Protein AF-A0AAE1QXT9-F1 (afdb_monomer_lite)

Radius of gyration: 15.63 Å; chains: 1; bounding box: 38×41×30 Å

pLDDT: mean 78.34, std 23.01, range [36.03, 98.38]

Organism: NCBI:txid243964

InterPro domains:
  IPR029058 Alpha/Beta hydrolase fold [G3DSA:3.40.50.1820] (1-93)
  IPR029058 Alpha/Beta hydrolase fold [SSF53474] (3-72)

Foldseek 3Di:
DDPVVVPDDLLCCLQPVVLVVLVVVCVVPVAADEAEAAASRLVSPVSNVVDVVSLVSHQFYARQDYDDDDPDDDPPPVVVNVVCVPDRPGPRSDD

Secondary structure (DSSP, 8-state):
--HHHH---HHHIIIIIIHHHHHHHHHHH-SPEEEEEETHHHHHHHHHTTSHHHHHTEEEEEEE--------S--THHHHHHHHTT---------

Sequence (95 aa):
MSYDFWDWSWEELALYDLAEMIRYVNSITKAKKIVVGHSQGTIMSLAAFTKPDIVEMVKAAALLVLLHYTSSPSMHFLLVQYKFSFELLKLDVKD

Structure (mmCIF, N/CA/C/O backbone):
data_AF-A0AAE1QXT9-F1
#
_entry.id   AF-A0AAE1QXT9-F1
#
loop_
_atom_site.group_PDB
_atom_site.id
_atom_site.type_symbol
_atom_site.label_atom_id
_atom_site.label_alt_id
_atom_site.label_comp_id
_atom_site.label_asym_id
_atom_site.label_entity_id
_atom_site.label_seq_id
_atom_site.pdbx_PDB_ins_code
_atom_site.Cartn_x
_atom_site.Cartn_y
_atom_site.Cartn_z
_atom_site.occupancy
_atom_site.B_iso_or_equiv
_atom_site.auth_seq_id
_atom_site.auth_comp_id
_atom_site.auth_asym_id
_atom_site.auth_atom_id
_atom_site.pdbx_PDB_model_num
ATOM 1 N N . MET A 1 1 ? 22.431 -14.304 -7.211 1.00 69.12 1 MET A N 1
ATOM 2 C CA . MET A 1 1 ? 21.119 -13.770 -7.630 1.00 69.12 1 MET A CA 1
ATOM 3 C C . MET A 1 1 ? 21.158 -13.600 -9.133 1.00 69.12 1 MET A C 1
ATOM 5 O O . MET A 1 1 ? 22.174 -13.115 -9.619 1.00 69.12 1 MET A O 1
ATOM 9 N N . SER A 1 2 ? 20.143 -14.082 -9.850 1.00 89.38 2 SER A N 1
ATOM 10 C CA . SER A 1 2 ? 20.024 -13.869 -11.298 1.00 89.38 2 SER A CA 1
ATOM 11 C C . SER A 1 2 ? 19.652 -12.413 -11.591 1.00 89.38 2 SER A C 1
ATOM 13 O O . SER A 1 2 ? 19.189 -11.705 -10.694 1.00 89.38 2 SER A O 1
ATOM 15 N N . TYR A 1 3 ? 19.861 -11.971 -12.834 1.00 90.06 3 TYR A N 1
ATOM 16 C CA . TYR A 1 3 ? 19.365 -10.673 -13.306 1.00 90.06 3 TYR A CA 1
ATOM 17 C C . TYR A 1 3 ? 17.851 -10.547 -13.097 1.00 90.06 3 TYR A C 1
ATOM 19 O O . TYR A 1 3 ? 17.403 -9.520 -12.606 1.00 90.06 3 TYR A O 1
ATOM 27 N N . ASP A 1 4 ? 17.110 -11.632 -13.322 1.00 93.25 4 ASP A N 1
ATOM 28 C CA . ASP A 1 4 ? 15.652 -11.694 -13.159 1.00 93.25 4 ASP A CA 1
ATOM 29 C C . ASP A 1 4 ? 15.171 -11.353 -11.739 1.00 93.25 4 ASP A C 1
ATOM 31 O O . ASP A 1 4 ? 14.054 -10.889 -11.561 1.00 93.25 4 ASP A O 1
ATOM 35 N N . PHE A 1 5 ? 15.998 -11.559 -10.704 1.00 94.50 5 PHE A N 1
ATOM 36 C CA . PHE A 1 5 ? 15.629 -11.163 -9.338 1.00 94.50 5 PHE A CA 1
ATOM 37 C C . PHE A 1 5 ? 15.553 -9.633 -9.176 1.00 94.50 5 PHE A C 1
ATOM 39 O O . PHE A 1 5 ? 14.807 -9.140 -8.335 1.00 94.50 5 PHE A O 1
ATOM 46 N N . TRP A 1 6 ? 16.348 -8.888 -9.948 1.00 95.12 6 TRP A N 1
ATOM 47 C CA . TRP A 1 6 ? 16.435 -7.425 -9.895 1.00 95.12 6 TRP A CA 1
ATOM 48 C C . TRP A 1 6 ? 15.698 -6.737 -11.044 1.00 95.12 6 TRP A C 1
ATOM 50 O O . TRP A 1 6 ? 15.734 -5.511 -11.129 1.00 95.12 6 TRP A O 1
ATOM 60 N N . ASP A 1 7 ? 15.060 -7.506 -11.924 1.00 95.62 7 ASP A N 1
ATOM 61 C CA . ASP A 1 7 ? 14.268 -6.992 -13.038 1.00 95.62 7 ASP A CA 1
ATOM 62 C C . ASP A 1 7 ? 12.876 -6.587 -12.546 1.00 95.62 7 ASP A C 1
ATOM 64 O O . ASP A 1 7 ? 11.868 -7.178 -12.918 1.00 95.62 7 ASP A O 1
ATOM 68 N N . TRP A 1 8 ? 12.848 -5.618 -11.627 1.00 95.38 8 TRP A N 1
ATOM 69 C CA . TRP A 1 8 ? 11.622 -5.012 -11.136 1.00 95.38 8 TRP A CA 1
ATOM 70 C C . TRP A 1 8 ? 11.636 -3.495 -11.297 1.00 95.38 8 TRP A C 1
ATOM 72 O O . TRP A 1 8 ? 12.685 -2.845 -11.243 1.00 95.38 8 TRP A O 1
ATOM 82 N N . SER A 1 9 ? 10.450 -2.909 -11.453 1.00 94.31 9 SER A N 1
ATOM 83 C CA . SER A 1 9 ? 10.261 -1.457 -11.492 1.00 94.31 9 SER A CA 1
ATOM 84 C C . SER A 1 9 ? 9.562 -0.922 -10.237 1.00 94.31 9 SER A C 1
ATOM 86 O O . SER A 1 9 ? 8.981 -1.651 -9.432 1.00 94.31 9 SER A O 1
ATOM 88 N N . TRP A 1 10 ? 9.576 0.402 -10.068 1.00 93.06 10 TRP A N 1
ATOM 89 C CA . TRP A 1 10 ? 8.804 1.060 -9.012 1.00 93.06 10 TRP A CA 1
ATOM 90 C C . TRP A 1 10 ? 7.287 0.832 -9.161 1.00 93.06 10 TRP A C 1
ATOM 92 O O . TRP A 1 10 ? 6.576 0.889 -8.156 1.00 93.06 10 TRP A O 1
ATOM 102 N N . GLU A 1 11 ? 6.785 0.578 -10.380 1.00 93.81 11 GLU A N 1
ATOM 103 C CA . GLU A 1 11 ? 5.371 0.257 -10.607 1.00 93.81 11 GLU A CA 1
ATOM 104 C C . GLU A 1 11 ? 5.017 -1.084 -9.969 1.00 93.81 11 GLU A C 1
ATOM 106 O O . GLU A 1 11 ? 3.968 -1.211 -9.338 1.00 93.81 11 GLU A O 1
ATOM 111 N N . GLU A 1 12 ? 5.901 -2.073 -10.074 1.00 96.88 12 GLU A N 1
ATOM 112 C CA . GLU A 1 12 ? 5.696 -3.386 -9.466 1.00 96.88 12 GLU A CA 1
ATOM 113 C C . GLU A 1 12 ? 5.733 -3.302 -7.942 1.00 96.88 12 GLU A C 1
ATOM 115 O O . GLU A 1 12 ? 4.842 -3.837 -7.281 1.00 96.88 12 GLU A O 1
ATOM 120 N N . LEU A 1 13 ? 6.657 -2.515 -7.381 1.00 97.25 13 LEU A N 1
ATOM 121 C CA . LEU A 1 13 ? 6.662 -2.223 -5.944 1.00 97.25 13 LEU A CA 1
ATOM 122 C C . LEU A 1 13 ? 5.361 -1.535 -5.484 1.00 97.25 13 LEU A C 1
ATOM 124 O O . LEU A 1 13 ? 4.926 -1.701 -4.347 1.00 97.25 13 LEU A O 1
ATOM 128 N N . ALA A 1 14 ? 4.720 -0.732 -6.335 1.00 96.88 14 ALA A N 1
ATOM 129 C CA . ALA A 1 14 ? 3.459 -0.074 -6.000 1.00 96.88 14 ALA A CA 1
ATOM 130 C C . ALA A 1 14 ? 2.260 -1.031 -6.088 1.00 96.88 14 ALA A C 1
ATOM 132 O O . ALA A 1 14 ? 1.422 -1.089 -5.185 1.00 96.88 14 ALA A O 1
ATOM 133 N N . LEU A 1 15 ? 2.162 -1.767 -7.196 1.00 97.25 15 LEU A N 1
ATOM 134 C CA . LEU A 1 15 ? 1.005 -2.594 -7.520 1.00 97.25 15 LEU A CA 1
ATOM 135 C C . LEU A 1 15 ? 1.012 -3.919 -6.761 1.00 97.25 15 LEU A C 1
ATOM 137 O O . LEU A 1 15 ? -0.069 -4.427 -6.455 1.00 97.25 15 LEU A O 1
ATOM 141 N N . TYR A 1 16 ? 2.179 -4.473 -6.455 1.00 97.56 16 TYR A N 1
ATOM 142 C CA . TYR A 1 16 ? 2.297 -5.736 -5.738 1.00 97.56 16 TYR A CA 1
ATOM 143 C C . TYR A 1 16 ? 2.671 -5.480 -4.284 1.00 97.56 16 TYR A C 1
ATOM 145 O O . TYR A 1 16 ? 1.820 -5.666 -3.415 1.00 97.56 16 TYR A O 1
ATOM 153 N N . ASP A 1 17 ? 3.866 -4.957 -4.017 1.00 98.38 17 ASP A N 1
ATOM 154 C CA . ASP A 1 17 ? 4.386 -4.891 -2.648 1.00 98.38 17 ASP A CA 1
ATOM 155 C C . ASP A 1 17 ? 3.553 -3.966 -1.754 1.00 98.38 17 ASP A C 1
ATOM 157 O O . ASP A 1 17 ? 2.974 -4.410 -0.761 1.00 98.38 17 ASP A O 1
ATOM 161 N N . LEU A 1 18 ? 3.423 -2.685 -2.110 1.00 98.12 18 LEU A N 1
ATOM 162 C CA . LEU A 1 18 ? 2.700 -1.712 -1.287 1.00 98.12 18 LEU A CA 1
ATOM 163 C C . LEU A 1 18 ? 1.212 -2.071 -1.148 1.00 98.12 18 LEU A C 1
ATOM 165 O O . LEU A 1 18 ? 0.639 -1.939 -0.064 1.00 98.12 18 LEU A O 1
ATOM 169 N N . ALA A 1 19 ? 0.588 -2.554 -2.222 1.00 97.94 19 ALA A N 1
ATOM 170 C CA . ALA A 1 19 ? -0.804 -2.988 -2.196 1.00 97.94 19 ALA A CA 1
ATOM 171 C C . ALA A 1 19 ? -1.013 -4.182 -1.243 1.00 97.94 19 ALA A C 1
ATOM 173 O O . ALA A 1 19 ? -1.922 -4.150 -0.409 1.00 97.94 19 ALA A O 1
ATOM 174 N N . GLU A 1 20 ? -0.153 -5.205 -1.305 1.00 98.38 20 GLU A N 1
ATOM 175 C CA . GLU A 1 20 ? -0.219 -6.346 -0.385 1.00 98.38 20 GLU A CA 1
ATOM 176 C C . GLU A 1 20 ? 0.111 -5.952 1.054 1.00 98.38 20 GLU A C 1
ATOM 178 O O . GLU A 1 20 ? -0.550 -6.418 1.980 1.00 98.38 20 GLU A O 1
ATOM 183 N N . MET A 1 21 ? 1.052 -5.030 1.276 1.00 98.19 21 MET A N 1
ATOM 184 C CA . MET A 1 21 ? 1.321 -4.493 2.612 1.00 98.19 21 MET A CA 1
ATOM 185 C C . MET A 1 21 ? 0.077 -3.822 3.209 1.00 98.19 21 MET A C 1
ATOM 187 O O . MET A 1 21 ? -0.261 -4.063 4.370 1.00 98.19 21 MET A O 1
ATOM 191 N N . ILE A 1 22 ? -0.646 -3.015 2.424 1.00 97.94 22 ILE A N 1
ATOM 192 C CA . ILE A 1 22 ? -1.889 -2.371 2.870 1.00 97.94 22 ILE A CA 1
ATOM 193 C C . ILE A 1 22 ? -2.970 -3.419 3.167 1.00 97.94 22 ILE A C 1
ATOM 195 O O . ILE A 1 22 ? -3.622 -3.324 4.214 1.00 97.94 22 ILE A O 1
ATOM 199 N N . ARG A 1 23 ? -3.140 -4.430 2.300 1.00 97.81 23 ARG A N 1
ATOM 200 C CA . ARG A 1 23 ? -4.082 -5.542 2.520 1.00 97.81 23 ARG A CA 1
ATOM 201 C C . ARG A 1 23 ? -3.742 -6.327 3.778 1.00 97.81 23 ARG A C 1
ATOM 203 O O . ARG A 1 23 ? -4.621 -6.571 4.605 1.00 97.81 23 ARG A O 1
ATOM 210 N N . TYR A 1 24 ? -2.473 -6.661 3.969 1.00 98.06 24 TYR A N 1
ATOM 211 C CA . TYR A 1 24 ? -1.996 -7.405 5.125 1.00 98.06 24 TYR A CA 1
ATOM 212 C C . TYR A 1 24 ? -2.242 -6.638 6.426 1.00 98.06 24 TYR A C 1
ATOM 214 O O . TYR A 1 24 ? -2.891 -7.160 7.336 1.00 98.06 24 TYR A O 1
ATOM 222 N N . VAL A 1 25 ? -1.834 -5.367 6.496 1.00 97.62 25 VAL A N 1
ATOM 223 C CA . VAL A 1 25 ? -2.081 -4.522 7.675 1.00 97.62 25 VAL A CA 1
ATOM 224 C C . VAL A 1 25 ? -3.582 -4.365 7.926 1.00 97.62 25 VAL A C 1
ATOM 226 O O . VAL A 1 25 ? -4.022 -4.449 9.075 1.00 97.62 25 VAL A O 1
ATOM 229 N N . ASN A 1 26 ? -4.398 -4.203 6.877 1.00 97.06 26 ASN A N 1
ATOM 230 C CA . ASN A 1 26 ? -5.855 -4.183 7.013 1.00 97.06 26 ASN A CA 1
ATOM 231 C C . ASN A 1 26 ? -6.402 -5.499 7.578 1.00 97.06 26 ASN A C 1
ATOM 233 O O . ASN A 1 26 ? -7.297 -5.485 8.417 1.00 97.06 26 ASN A O 1
ATOM 237 N N . SER A 1 27 ? -5.868 -6.637 7.133 1.00 97.44 27 SER A N 1
ATOM 238 C CA . SER A 1 27 ? -6.325 -7.963 7.548 1.00 97.44 27 SER A CA 1
ATOM 239 C C . SER A 1 27 ? -6.135 -8.200 9.049 1.00 97.44 27 SER A C 1
ATOM 241 O O . SER A 1 27 ? -6.981 -8.858 9.654 1.00 97.44 27 SER A O 1
ATOM 243 N N . ILE A 1 28 ? -5.092 -7.610 9.639 1.00 98.19 28 ILE A N 1
ATOM 244 C CA . ILE A 1 28 ? -4.768 -7.703 11.066 1.00 98.19 28 ILE A CA 1
ATOM 245 C C . ILE A 1 28 ? -5.545 -6.661 11.868 1.00 98.19 28 ILE A C 1
ATOM 247 O O . ILE A 1 28 ? -6.195 -6.987 12.855 1.00 98.19 28 ILE A O 1
ATOM 251 N N . THR A 1 29 ? -5.468 -5.397 11.451 1.00 97.69 29 THR A N 1
ATOM 252 C CA . THR A 1 29 ? -5.988 -4.266 12.238 1.00 97.69 29 THR A CA 1
ATOM 253 C C . THR A 1 29 ? -7.486 -4.045 12.067 1.00 97.69 29 THR A C 1
ATOM 255 O O . THR A 1 29 ? -8.108 -3.423 12.923 1.00 97.69 29 THR A O 1
ATOM 258 N N . LYS A 1 30 ? -8.061 -4.517 10.951 1.00 96.62 30 LYS A N 1
ATOM 259 C CA . LYS A 1 30 ? -9.447 -4.265 10.522 1.00 96.62 30 LYS A CA 1
ATOM 260 C C . LYS A 1 30 ? -9.829 -2.775 10.509 1.00 96.62 30 LYS A C 1
ATOM 262 O O . LYS A 1 30 ? -11.001 -2.436 10.639 1.00 96.62 30 LYS A O 1
ATOM 267 N N . ALA A 1 31 ? -8.849 -1.885 10.344 1.00 95.38 31 ALA A N 1
ATOM 268 C CA . ALA A 1 31 ? -9.034 -0.438 10.355 1.00 95.38 31 ALA A CA 1
ATOM 269 C C . ALA A 1 31 ? -8.527 0.199 9.051 1.00 95.38 31 ALA A C 1
ATOM 271 O O . ALA A 1 31 ? -7.610 -0.318 8.408 1.00 95.38 31 ALA A O 1
ATOM 272 N N . LYS A 1 32 ? -9.101 1.347 8.658 1.00 93.81 32 LYS A N 1
ATOM 273 C CA . LYS A 1 32 ? -8.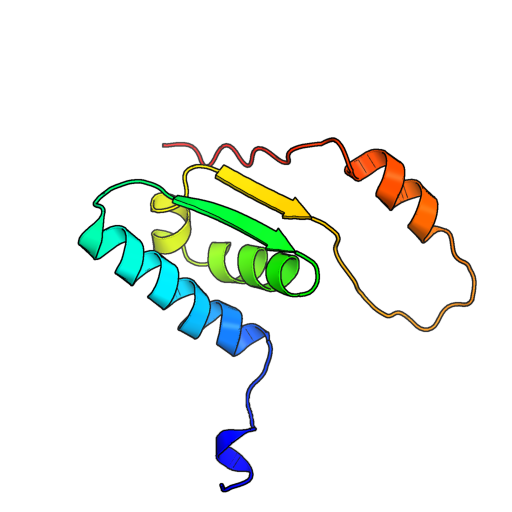594 2.148 7.528 1.00 93.81 32 LYS A CA 1
ATOM 274 C C . LYS A 1 32 ? -7.219 2.759 7.873 1.00 93.81 32 LYS A C 1
ATOM 276 O O . LYS A 1 32 ? -7.002 3.188 9.006 1.00 93.81 32 LYS A O 1
ATOM 281 N N . LYS A 1 33 ? -6.289 2.802 6.908 1.00 93.06 33 LYS A N 1
ATOM 282 C CA . LYS A 1 33 ? -4.878 3.204 7.116 1.00 93.06 33 LYS A CA 1
ATOM 283 C C . LYS A 1 33 ? -4.649 4.657 6.727 1.00 93.06 33 LYS A C 1
ATOM 285 O O . LYS A 1 33 ? -5.236 5.132 5.762 1.00 93.06 33 LYS A O 1
ATOM 290 N N . ILE A 1 34 ? -3.746 5.336 7.424 1.00 93.69 34 ILE A N 1
ATOM 291 C CA . ILE A 1 34 ? -3.157 6.578 6.918 1.00 93.69 34 ILE A CA 1
ATOM 292 C C . ILE A 1 34 ? -1.881 6.196 6.172 1.00 93.69 34 ILE A C 1
ATOM 294 O O . ILE A 1 34 ? -1.011 5.548 6.749 1.00 93.69 34 ILE A O 1
ATOM 298 N N . VAL A 1 35 ? -1.782 6.572 4.901 1.00 94.19 35 VAL A N 1
ATOM 299 C CA . VAL A 1 35 ? -0.602 6.300 4.071 1.00 94.19 35 VAL A CA 1
ATOM 300 C C . VAL A 1 35 ? 0.257 7.553 4.008 1.00 94.19 35 VAL A C 1
ATOM 302 O O . VAL A 1 35 ? -0.242 8.632 3.706 1.00 94.19 35 VAL A O 1
ATOM 305 N N . VAL A 1 36 ? 1.552 7.429 4.285 1.00 93.81 36 VAL A N 1
ATOM 306 C CA . VAL A 1 36 ? 2.504 8.537 4.143 1.00 93.81 36 VAL A CA 1
ATOM 307 C C . VAL A 1 36 ? 3.509 8.163 3.063 1.00 93.81 36 VAL A C 1
ATOM 309 O O . VAL A 1 36 ? 4.378 7.323 3.283 1.00 93.81 36 VAL A O 1
ATOM 312 N N . GLY A 1 37 ? 3.365 8.764 1.885 1.00 89.94 37 GLY A N 1
ATOM 313 C CA . GLY A 1 37 ? 4.312 8.628 0.786 1.00 89.94 37 GLY A CA 1
ATOM 314 C C . GLY A 1 37 ? 5.382 9.708 0.889 1.00 89.94 37 GLY A C 1
ATOM 315 O O . GLY A 1 37 ? 5.050 10.869 1.103 1.00 89.94 37 GLY A O 1
ATOM 316 N N . HIS A 1 38 ? 6.655 9.346 0.747 1.00 89.50 38 HIS A N 1
ATOM 317 C CA . HIS A 1 38 ? 7.761 10.302 0.682 1.00 89.50 38 HIS A CA 1
ATOM 318 C C . HIS A 1 38 ? 8.659 9.988 -0.513 1.00 89.50 38 HIS A C 1
ATOM 320 O O . HIS A 1 38 ? 9.029 8.826 -0.701 1.00 89.50 38 HIS A O 1
ATOM 326 N N . SER A 1 39 ? 9.053 11.002 -1.292 1.00 90.06 39 SER A N 1
ATOM 327 C CA . SER A 1 39 ? 9.901 10.814 -2.480 1.00 90.06 39 SER A CA 1
ATOM 328 C C . SER A 1 39 ? 9.274 9.785 -3.447 1.00 90.06 39 SER A C 1
ATOM 330 O O . SER A 1 39 ? 8.132 9.967 -3.869 1.00 90.06 39 SER A O 1
ATOM 332 N N . GLN A 1 40 ? 9.946 8.673 -3.764 1.00 90.62 40 GLN A N 1
ATOM 333 C CA . GLN A 1 40 ? 9.380 7.574 -4.563 1.00 90.62 40 GLN A CA 1
ATOM 334 C C . GLN A 1 40 ? 8.112 6.969 -3.933 1.00 90.62 40 GLN A C 1
ATOM 336 O O . GLN A 1 40 ? 7.186 6.578 -4.642 1.00 90.62 40 GLN A O 1
ATOM 341 N N . GLY A 1 41 ? 8.008 6.952 -2.602 1.00 91.44 41 GLY A N 1
ATOM 342 C CA . GLY A 1 41 ? 6.809 6.480 -1.910 1.00 91.44 41 GLY A CA 1
ATOM 343 C C . GLY A 1 41 ? 5.559 7.282 -2.281 1.00 91.44 41 GLY A C 1
ATOM 344 O O . GLY A 1 41 ? 4.451 6.756 -2.207 1.00 91.44 41 GLY A O 1
ATOM 345 N N . THR A 1 42 ? 5.723 8.530 -2.730 1.00 89.25 42 THR A N 1
ATOM 346 C CA . THR A 1 42 ? 4.622 9.357 -3.222 1.00 89.25 42 THR A CA 1
ATOM 347 C C . THR A 1 42 ? 4.023 8.783 -4.506 1.00 89.25 42 THR A C 1
ATOM 349 O O . THR A 1 42 ? 2.815 8.550 -4.560 1.00 89.25 42 THR A O 1
ATOM 352 N N . ILE A 1 43 ? 4.854 8.505 -5.519 1.00 89.25 43 ILE A N 1
ATOM 353 C CA . ILE A 1 43 ? 4.372 7.952 -6.793 1.00 89.25 43 ILE A CA 1
ATOM 354 C C . ILE A 1 43 ? 3.882 6.511 -6.624 1.00 89.25 43 ILE A C 1
ATOM 356 O O . ILE A 1 43 ? 2.857 6.143 -7.192 1.00 89.25 43 ILE A O 1
ATOM 360 N N . MET A 1 44 ? 4.531 5.730 -5.754 1.00 95.00 44 MET A N 1
ATOM 361 C CA . MET A 1 44 ? 4.068 4.384 -5.416 1.00 95.00 44 MET A CA 1
ATOM 362 C C . MET A 1 44 ? 2.694 4.406 -4.741 1.00 95.00 44 MET A C 1
ATOM 364 O O . MET A 1 44 ? 1.834 3.605 -5.090 1.00 95.00 44 MET A O 1
ATOM 368 N N . SER A 1 45 ? 2.453 5.341 -3.815 1.00 93.94 45 SER A N 1
ATOM 369 C CA . SER A 1 45 ? 1.141 5.484 -3.167 1.00 93.94 45 SER A CA 1
ATOM 370 C C . SER A 1 45 ? 0.059 5.842 -4.186 1.00 93.94 45 SER A C 1
ATOM 372 O O . SER A 1 45 ? -0.991 5.210 -4.206 1.00 93.94 45 SER A O 1
ATOM 374 N N . LEU A 1 46 ? 0.332 6.800 -5.082 1.00 92.19 46 LEU A N 1
ATOM 375 C CA . LEU A 1 46 ? -0.598 7.182 -6.151 1.00 92.19 46 LEU A CA 1
ATOM 376 C C . LEU A 1 46 ? -0.912 6.011 -7.094 1.00 92.19 46 LEU A C 1
ATOM 378 O O . LEU A 1 46 ? -2.077 5.780 -7.408 1.00 92.19 46 LEU A O 1
ATOM 382 N N . ALA A 1 47 ? 0.103 5.249 -7.508 1.00 94.38 47 ALA A N 1
ATOM 383 C CA . ALA A 1 47 ? -0.087 4.071 -8.348 1.00 94.38 47 ALA A CA 1
ATOM 384 C C . ALA A 1 47 ? -0.865 2.962 -7.620 1.00 94.38 47 ALA A C 1
ATOM 386 O O . ALA A 1 47 ? -1.780 2.381 -8.200 1.00 94.38 47 ALA A O 1
ATOM 387 N N . ALA A 1 48 ? -0.588 2.707 -6.339 1.00 96.38 48 ALA A N 1
ATOM 388 C CA . ALA A 1 48 ? -1.348 1.746 -5.539 1.00 96.38 48 ALA 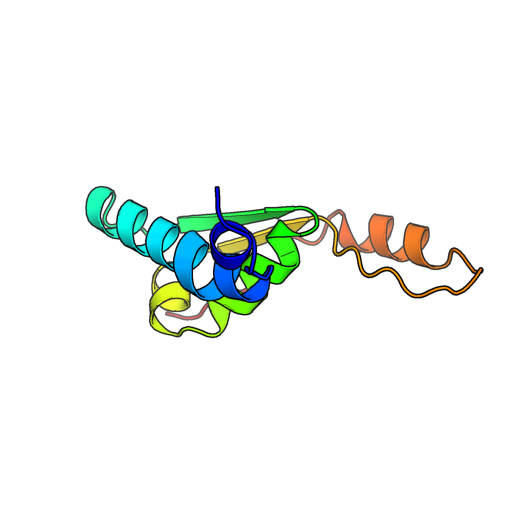A CA 1
ATOM 389 C C . ALA A 1 48 ? -2.831 2.144 -5.408 1.00 96.38 48 ALA A C 1
ATOM 391 O O . ALA A 1 48 ? -3.705 1.280 -5.452 1.00 96.38 48 ALA A O 1
ATOM 392 N N . PHE A 1 49 ? -3.131 3.445 -5.327 1.00 94.50 49 PHE A N 1
ATOM 393 C CA . PHE A 1 49 ? -4.502 3.969 -5.263 1.00 94.50 49 PHE A CA 1
ATOM 394 C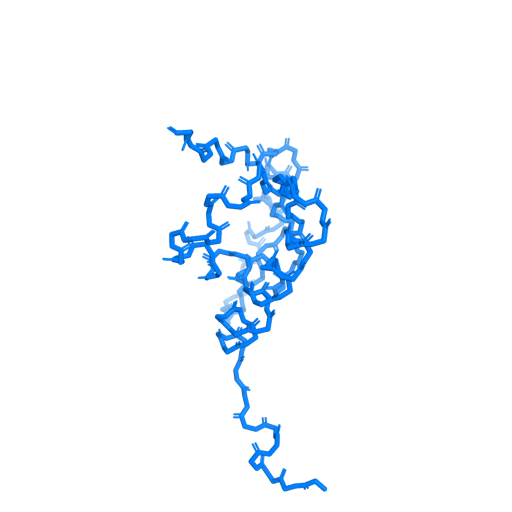 C . PHE A 1 49 ? -5.275 3.862 -6.585 1.00 94.50 49 PHE A C 1
ATOM 396 O O . PHE A 1 49 ? -6.463 4.160 -6.624 1.00 94.50 49 PHE A O 1
ATOM 403 N N . THR A 1 50 ? -4.658 3.392 -7.672 1.00 93.81 50 THR A N 1
ATOM 404 C CA . THR A 1 50 ? -5.417 3.014 -8.878 1.00 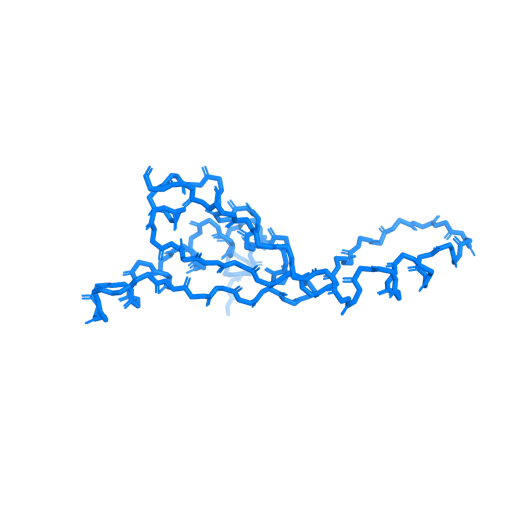93.81 50 THR A CA 1
ATOM 405 C C . THR A 1 50 ? -6.240 1.737 -8.674 1.00 93.81 50 THR A C 1
ATOM 407 O O . THR A 1 50 ? -7.165 1.476 -9.441 1.00 93.81 50 THR A O 1
ATOM 410 N N . LYS A 1 51 ? -5.938 0.951 -7.628 1.00 94.44 51 LYS A N 1
ATOM 411 C CA . LYS A 1 51 ? -6.699 -0.240 -7.239 1.00 94.44 51 LYS A CA 1
ATOM 412 C C . LYS A 1 51 ? -7.845 0.143 -6.286 1.00 94.44 51 LYS A C 1
ATOM 414 O O . LYS A 1 51 ? -7.561 0.624 -5.186 1.00 94.44 51 LYS A O 1
ATOM 419 N N . PRO A 1 52 ? -9.121 -0.088 -6.652 1.00 93.94 52 PRO A N 1
ATOM 420 C CA . PRO A 1 52 ? -10.265 0.330 -5.833 1.00 93.94 52 PRO A CA 1
ATOM 421 C C . PRO A 1 52 ? -10.269 -0.255 -4.415 1.00 93.94 52 PRO A C 1
ATOM 423 O O . PRO A 1 52 ? -10.553 0.455 -3.455 1.00 93.94 52 PRO A O 1
ATOM 426 N N . ASP A 1 53 ? -9.872 -1.519 -4.260 1.00 95.94 53 ASP A N 1
ATOM 427 C CA . ASP A 1 53 ? -9.845 -2.195 -2.960 1.00 95.94 53 ASP A CA 1
ATOM 428 C C . ASP A 1 53 ? -8.808 -1.586 -1.998 1.00 95.94 53 ASP A C 1
ATOM 430 O O . ASP A 1 53 ? -9.018 -1.545 -0.786 1.00 95.94 53 ASP A O 1
ATOM 434 N N . ILE A 1 54 ? -7.699 -1.057 -2.527 1.00 97.44 54 ILE A N 1
ATOM 435 C CA . ILE A 1 54 ? -6.699 -0.331 -1.735 1.00 97.44 54 ILE A CA 1
ATOM 436 C C . ILE A 1 54 ? -7.255 1.007 -1.263 1.00 97.44 54 ILE A C 1
ATOM 438 O O . ILE A 1 54 ? -7.055 1.387 -0.110 1.00 97.44 54 ILE A O 1
ATOM 442 N N . VAL A 1 55 ? -7.971 1.709 -2.136 1.00 94.75 55 VAL A N 1
ATOM 443 C CA . VAL A 1 55 ? -8.579 3.007 -1.836 1.00 94.75 55 VAL A CA 1
ATOM 444 C C . VAL A 1 55 ? -9.605 2.878 -0.706 1.00 94.75 55 VAL A C 1
ATOM 446 O O . VAL A 1 55 ? -9.512 3.612 0.274 1.00 94.75 55 VAL A O 1
ATOM 449 N N . GLU A 1 56 ? -10.477 1.867 -0.739 1.00 95.38 56 GLU A N 1
ATOM 450 C CA . GLU A 1 56 ? -11.436 1.573 0.346 1.00 95.38 56 GLU A CA 1
ATOM 451 C C . GLU A 1 56 ? -10.758 1.306 1.705 1.00 95.38 56 GLU A C 1
ATOM 453 O O . GLU A 1 56 ? -11.311 1.560 2.781 1.00 95.38 56 GLU A O 1
ATOM 458 N N . MET A 1 57 ? -9.521 0.810 1.667 1.00 96.75 57 MET A N 1
ATOM 459 C CA . MET A 1 57 ? -8.708 0.508 2.837 1.00 96.75 57 MET A CA 1
ATOM 460 C C . MET A 1 57 ? -7.951 1.729 3.388 1.00 96.75 57 MET A C 1
ATOM 462 O O . MET A 1 57 ? -7.409 1.650 4.498 1.00 96.75 57 MET A O 1
ATOM 466 N N . VAL A 1 58 ? -7.907 2.858 2.685 1.00 94.00 58 VAL A N 1
ATOM 467 C CA . VAL A 1 58 ? -7.147 4.052 3.080 1.00 94.00 58 VAL A CA 1
ATOM 468 C C . VAL A 1 58 ? -8.085 5.130 3.621 1.00 94.00 58 VAL A C 1
ATOM 470 O O . VAL A 1 58 ? -9.098 5.471 3.032 1.00 94.00 58 VAL A O 1
ATOM 473 N N . LYS A 1 59 ? -7.746 5.667 4.795 1.00 94.00 59 LYS A N 1
ATOM 474 C CA . LYS A 1 59 ? -8.475 6.754 5.460 1.00 94.00 59 LYS A CA 1
ATOM 475 C C . LYS A 1 59 ? -8.040 8.125 4.953 1.00 94.00 59 LYS A C 1
ATOM 477 O O . LYS A 1 59 ? -8.843 9.042 4.886 1.00 94.00 59 LYS A O 1
ATOM 482 N N . ALA A 1 60 ? -6.741 8.283 4.724 1.00 89.56 60 ALA A N 1
ATOM 483 C CA . ALA A 1 60 ? -6.119 9.519 4.272 1.00 89.56 60 ALA A CA 1
ATOM 484 C C . ALA A 1 60 ? -4.712 9.218 3.750 1.00 89.56 60 ALA A C 1
ATOM 486 O O . ALA A 1 60 ? -4.089 8.239 4.172 1.00 89.56 60 ALA A O 1
ATOM 487 N N . ALA A 1 61 ? -4.190 10.097 2.898 1.00 90.56 61 ALA A N 1
ATOM 488 C CA . ALA A 1 61 ? -2.809 10.044 2.445 1.00 90.56 61 ALA A CA 1
ATOM 489 C C . ALA A 1 61 ? -2.090 11.377 2.699 1.00 90.56 61 ALA A C 1
ATOM 491 O O . ALA A 1 61 ? -2.676 12.442 2.536 1.00 90.56 61 ALA A O 1
ATOM 492 N N . ALA A 1 62 ? -0.819 11.320 3.086 1.00 88.56 62 ALA A N 1
ATOM 493 C CA . ALA A 1 62 ? 0.089 12.461 3.099 1.00 88.56 62 ALA A CA 1
ATOM 494 C C . ALA A 1 62 ? 1.224 12.178 2.110 1.00 88.56 62 ALA A C 1
ATOM 496 O O . ALA A 1 62 ? 1.923 11.177 2.235 1.00 88.56 62 ALA A O 1
ATOM 497 N N . LEU A 1 63 ? 1.374 13.034 1.105 1.00 88.00 63 LEU A N 1
ATOM 498 C CA . LEU A 1 63 ? 2.237 12.819 -0.054 1.00 88.00 63 LEU A CA 1
ATOM 499 C C . LEU A 1 63 ? 3.352 13.868 -0.054 1.00 88.00 63 LEU A C 1
ATOM 501 O O . LEU A 1 63 ? 3.174 14.999 -0.499 1.00 88.00 63 LEU A O 1
ATOM 505 N N . LEU A 1 64 ? 4.488 13.503 0.531 1.00 79.44 64 LEU A N 1
ATOM 506 C CA . LEU A 1 64 ? 5.574 14.399 0.895 1.00 79.44 64 LEU A CA 1
ATOM 507 C C . LEU A 1 64 ? 6.671 14.353 -0.174 1.00 79.44 64 LEU A C 1
ATOM 509 O O . LEU A 1 64 ? 7.512 13.457 -0.189 1.00 79.44 64 LEU A O 1
ATOM 513 N N . VAL A 1 65 ? 6.677 15.375 -1.034 1.00 73.19 65 VAL A N 1
ATOM 514 C CA . VAL A 1 65 ? 7.652 15.596 -2.118 1.00 73.19 65 VAL A CA 1
ATOM 515 C C . VAL A 1 65 ? 7.545 14.563 -3.246 1.00 73.19 65 VAL A C 1
ATOM 517 O O . VAL A 1 65 ? 7.621 13.352 -3.043 1.00 73.19 65 VAL A O 1
ATOM 520 N N . LEU A 1 66 ? 7.392 15.069 -4.468 1.00 63.38 66 LEU A N 1
ATOM 521 C CA . LEU A 1 66 ? 7.329 14.288 -5.698 1.00 63.38 66 LEU A CA 1
ATOM 522 C C . LEU A 1 66 ? 8.591 14.615 -6.512 1.00 63.38 66 LEU A C 1
ATOM 524 O O . LEU A 1 66 ? 8.742 15.736 -6.999 1.00 63.38 66 LEU A O 1
ATOM 528 N N . LEU A 1 67 ? 9.536 13.677 -6.593 1.00 59.78 67 LEU A N 1
ATOM 529 C CA . LEU A 1 67 ? 10.751 13.846 -7.390 1.00 59.78 67 LEU A CA 1
ATOM 530 C C . LEU A 1 67 ? 10.513 13.273 -8.789 1.00 59.78 67 LEU A C 1
ATOM 532 O O . LEU A 1 67 ? 10.367 12.066 -8.945 1.00 59.78 67 LEU A O 1
ATOM 536 N N . HIS A 1 68 ? 10.534 14.132 -9.805 1.00 51.78 68 HIS A N 1
ATOM 537 C CA . HIS A 1 68 ? 10.731 13.721 -11.195 1.00 51.78 68 HIS A CA 1
ATOM 538 C C . HIS A 1 68 ? 11.975 14.443 -11.701 1.00 51.78 68 HIS A C 1
ATOM 540 O O . HIS A 1 68 ? 12.060 15.670 -11.619 1.00 51.78 68 HIS A O 1
ATOM 546 N N . TYR A 1 69 ? 12.948 13.688 -12.203 1.00 44.62 69 TYR A N 1
ATOM 547 C CA . TYR A 1 69 ? 14.141 14.248 -12.819 1.00 44.62 69 TYR A CA 1
ATOM 548 C C . TYR A 1 69 ? 13.856 14.500 -14.303 1.00 44.62 69 TYR A C 1
ATOM 550 O O . TYR A 1 69 ? 13.832 13.568 -15.101 1.00 44.62 69 TYR A O 1
ATOM 558 N N . THR A 1 70 ? 13.627 15.758 -14.679 1.00 41.91 70 THR A N 1
ATOM 559 C CA . THR A 1 70 ? 13.710 16.192 -16.080 1.00 41.91 70 THR A CA 1
ATOM 560 C C . THR A 1 70 ? 14.929 17.089 -16.222 1.00 41.91 70 THR A C 1
ATOM 562 O O . THR A 1 70 ? 15.056 18.069 -15.489 1.00 41.91 70 THR A O 1
ATOM 565 N N . SER A 1 71 ? 15.818 16.754 -17.151 1.00 43.34 71 SER A N 1
ATOM 566 C CA . SER A 1 71 ? 17.102 17.401 -17.433 1.00 43.34 71 SER A CA 1
ATOM 567 C C . SER A 1 71 ? 16.933 18.841 -17.952 1.00 43.34 71 SER A C 1
ATOM 569 O O . SER A 1 71 ? 17.162 19.116 -19.125 1.00 43.34 71 SER A O 1
ATOM 571 N N . SER A 1 72 ? 16.493 19.781 -17.112 1.00 50.56 72 SER A N 1
ATOM 572 C CA . SER A 1 72 ? 16.371 21.197 -17.477 1.00 50.56 72 SER A CA 1
ATOM 573 C C . SER A 1 72 ? 16.957 22.101 -16.383 1.00 50.56 72 SER A C 1
ATOM 575 O O . SER A 1 72 ? 16.699 21.857 -15.203 1.00 50.56 72 SER A O 1
ATOM 577 N N . PRO A 1 73 ? 17.751 23.140 -16.722 1.00 49.28 73 PRO A N 1
ATOM 578 C CA . PRO A 1 73 ? 18.667 23.809 -15.786 1.00 49.28 73 PRO A CA 1
ATOM 579 C C . PRO A 1 73 ? 17.988 24.761 -14.792 1.00 49.28 73 PRO A C 1
ATOM 581 O O . PRO A 1 73 ? 18.650 25.394 -13.972 1.00 49.28 73 PRO A O 1
ATOM 584 N N . SER A 1 74 ? 16.672 24.932 -14.872 1.00 48.88 74 SER A N 1
ATOM 585 C CA . SER A 1 74 ? 15.967 26.018 -14.200 1.00 48.88 74 SER A CA 1
ATOM 586 C C . SER A 1 74 ? 15.129 25.478 -13.052 1.00 48.88 74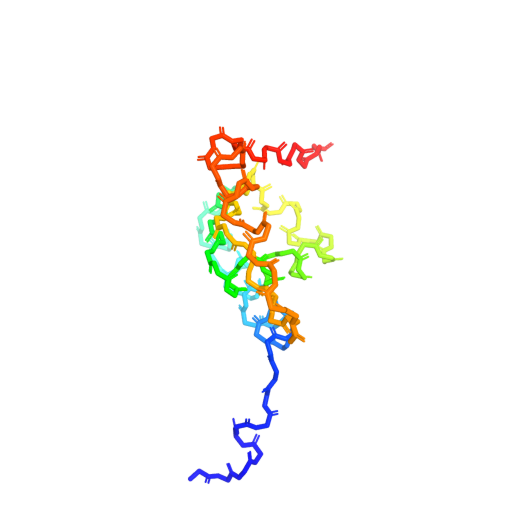 SER A C 1
ATOM 588 O O . SER A 1 74 ? 13.953 25.169 -13.209 1.00 48.88 74 SER A O 1
ATOM 590 N N . MET A 1 75 ? 15.787 25.409 -11.899 1.00 50.78 75 MET A N 1
ATOM 591 C CA . MET A 1 75 ? 15.335 25.316 -10.504 1.00 50.78 75 MET A CA 1
ATOM 592 C C . MET A 1 75 ? 14.063 26.119 -10.113 1.00 50.78 75 MET A C 1
ATOM 594 O O . MET A 1 75 ? 14.019 26.755 -9.065 1.00 50.78 75 MET A O 1
ATOM 598 N N . HIS A 1 76 ? 12.975 26.058 -10.883 1.00 44.50 76 HIS A N 1
ATOM 599 C CA . HIS A 1 76 ? 11.655 26.569 -10.484 1.00 44.50 76 HIS A CA 1
ATOM 600 C C . HIS A 1 76 ? 10.976 25.685 -9.414 1.00 44.50 76 HIS A C 1
ATOM 602 O O . HIS A 1 76 ? 9.937 26.048 -8.867 1.00 44.50 76 HIS A O 1
ATOM 608 N N . PHE A 1 77 ? 11.568 24.536 -9.073 1.00 50.44 77 PHE A N 1
ATOM 609 C CA . PHE A 1 77 ? 10.944 23.493 -8.252 1.00 50.44 77 PHE A CA 1
ATOM 610 C C . PHE A 1 77 ? 11.057 23.692 -6.731 1.00 50.44 77 PHE A C 1
ATOM 612 O O . PHE A 1 77 ? 10.238 23.151 -5.991 1.00 50.44 77 PHE A O 1
ATOM 619 N N . LEU A 1 78 ? 11.973 24.538 -6.247 1.00 43.56 78 LEU A N 1
ATOM 620 C CA . LEU A 1 78 ? 12.057 24.879 -4.816 1.00 43.56 78 LEU A CA 1
ATOM 6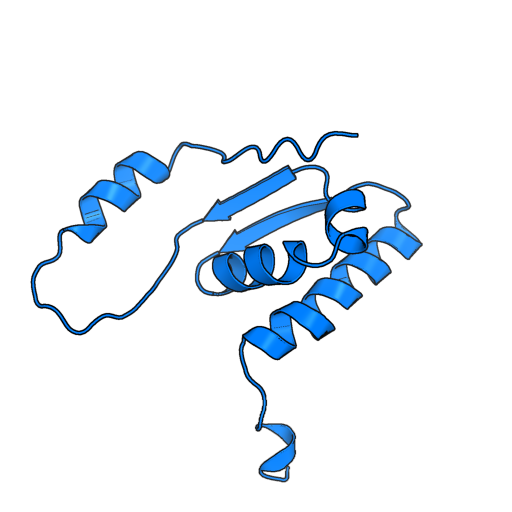21 C C . LEU A 1 78 ? 10.851 25.696 -4.319 1.00 43.56 78 LEU A C 1
ATOM 623 O O . LEU A 1 78 ? 10.483 25.605 -3.149 1.00 43.56 78 LEU A O 1
ATOM 627 N N . LEU A 1 79 ? 10.200 26.468 -5.196 1.00 40.09 79 LEU A N 1
ATOM 628 C CA . LEU A 1 79 ? 9.090 27.343 -4.801 1.00 40.09 79 LEU A CA 1
ATOM 629 C C . LEU A 1 79 ? 7.756 26.595 -4.670 1.00 40.09 79 LEU A C 1
ATOM 631 O O . LEU A 1 79 ? 6.960 26.920 -3.789 1.00 40.09 79 LEU A O 1
ATOM 635 N N . VAL A 1 80 ? 7.526 25.552 -5.475 1.00 43.22 80 VAL A N 1
ATOM 636 C CA . VAL A 1 80 ? 6.355 24.672 -5.303 1.00 43.22 80 VAL A CA 1
ATOM 637 C C . VAL A 1 80 ? 6.504 23.840 -4.031 1.00 43.22 80 VAL A C 1
ATOM 639 O O . VAL A 1 80 ? 5.530 23.670 -3.305 1.00 43.22 80 VAL A O 1
ATOM 642 N N . GLN A 1 81 ? 7.723 23.415 -3.685 1.00 45.00 81 GLN A N 1
ATOM 643 C CA . GLN A 1 81 ? 7.979 22.634 -2.478 1.00 45.00 81 GLN A CA 1
ATOM 644 C C . GLN A 1 81 ? 7.627 23.386 -1.188 1.00 45.00 81 GLN A C 1
ATOM 646 O O . GLN A 1 81 ? 7.024 22.788 -0.303 1.00 45.00 81 GLN A O 1
ATOM 651 N N . TYR A 1 82 ? 7.889 24.693 -1.092 1.00 39.31 82 TYR A N 1
ATOM 652 C CA . TYR A 1 82 ? 7.442 25.499 0.056 1.00 39.31 82 TYR A CA 1
ATOM 653 C C . TYR A 1 82 ? 5.925 25.726 0.083 1.00 39.31 82 TYR A C 1
ATOM 655 O O . TYR A 1 82 ? 5.344 25.815 1.162 1.00 39.31 82 TYR A O 1
ATOM 663 N N . LYS A 1 83 ? 5.270 25.794 -1.083 1.00 36.03 83 LYS A N 1
ATOM 664 C CA . LYS A 1 83 ? 3.825 26.052 -1.177 1.00 36.03 83 LYS A CA 1
ATOM 665 C C . LYS A 1 83 ? 2.973 24.790 -0.978 1.00 36.03 83 LYS A C 1
ATOM 667 O O . LYS A 1 83 ? 1.864 24.899 -0.476 1.00 36.03 83 LYS A O 1
ATOM 672 N N . PHE A 1 84 ? 3.521 23.609 -1.281 1.00 40.53 84 PHE A N 1
ATOM 673 C CA . PHE A 1 84 ? 2.905 22.299 -1.024 1.00 40.53 84 PHE A CA 1
ATOM 674 C C . PHE A 1 84 ? 3.280 21.689 0.338 1.00 40.53 84 PHE A C 1
ATOM 676 O O . PHE A 1 84 ? 2.546 20.841 0.833 1.00 40.53 84 PHE A O 1
ATOM 683 N N . SER A 1 85 ? 4.378 22.124 0.978 1.00 40.03 85 SER A N 1
ATOM 684 C CA . SER A 1 85 ? 4.854 21.577 2.270 1.00 40.03 85 SER A CA 1
ATOM 685 C C . SER A 1 85 ? 3.874 21.712 3.449 1.00 40.03 85 SER A C 1
ATOM 687 O O . SER A 1 85 ? 4.137 21.144 4.505 1.00 40.03 85 SER A O 1
ATOM 689 N N . PHE A 1 86 ? 2.745 22.411 3.295 1.00 39.03 86 PHE A N 1
ATOM 690 C CA . PHE A 1 86 ? 1.698 22.501 4.321 1.00 39.03 86 PHE A CA 1
ATOM 691 C C . PHE A 1 86 ? 0.285 22.146 3.844 1.00 39.03 86 PHE A C 1
ATOM 693 O O . PHE A 1 86 ? -0.642 22.171 4.655 1.00 39.03 86 PHE A O 1
ATOM 700 N N . GLU A 1 87 ? 0.092 21.754 2.582 1.00 39.31 87 GLU A N 1
ATOM 701 C CA . GLU A 1 87 ? -1.183 21.165 2.176 1.00 39.31 87 GLU A CA 1
ATOM 702 C C . GLU A 1 87 ? -1.112 19.654 2.385 1.00 39.31 87 GLU A C 1
ATOM 704 O O . GLU A 1 87 ? -0.634 18.892 1.547 1.00 39.31 87 GLU A O 1
ATOM 709 N N . LEU A 1 88 ? -1.612 19.210 3.543 1.00 43.25 88 LEU A N 1
ATOM 710 C CA . LEU A 1 88 ? -2.156 17.864 3.673 1.00 43.25 88 LEU A CA 1
ATOM 711 C C . LEU A 1 88 ? -3.164 17.690 2.536 1.00 43.25 88 LEU A C 1
ATOM 713 O O . LEU A 1 88 ? -4.287 18.189 2.635 1.00 43.25 88 LEU A O 1
ATOM 717 N N . LEU A 1 89 ? -2.774 16.997 1.467 1.00 46.28 89 LEU A N 1
ATOM 718 C CA . LEU A 1 89 ? -3.711 16.564 0.444 1.00 46.28 89 LEU A CA 1
ATOM 719 C C . LEU A 1 89 ? -4.602 15.495 1.090 1.00 46.28 89 LEU A C 1
ATOM 721 O O . LEU A 1 89 ? -4.362 14.298 0.966 1.00 46.28 89 LEU A O 1
ATOM 725 N N . LYS A 1 90 ? -5.611 15.930 1.852 1.00 42.53 90 LYS A N 1
ATOM 726 C CA . LYS A 1 90 ? -6.696 15.070 2.310 1.00 42.53 90 LYS A CA 1
ATOM 727 C C . LYS A 1 90 ? -7.462 14.665 1.060 1.00 42.53 90 LYS A C 1
ATOM 729 O O . LYS A 1 90 ? -8.424 15.321 0.674 1.00 42.53 90 LYS A O 1
ATOM 734 N N . LEU A 1 91 ? -6.997 13.612 0.399 1.00 48.62 91 LEU A N 1
ATOM 735 C CA . LEU A 1 91 ? -7.843 12.848 -0.496 1.00 48.62 91 LEU A CA 1
ATOM 736 C C . LEU A 1 91 ? -8.922 12.254 0.403 1.00 48.62 91 LEU A C 1
ATOM 738 O O . LEU A 1 91 ? -8.688 11.261 1.090 1.00 48.62 91 LEU A O 1
ATOM 742 N N . ASP A 1 92 ? -10.049 12.956 0.486 1.00 44.47 92 ASP A N 1
ATOM 743 C CA . ASP A 1 92 ? -11.273 12.445 1.080 1.00 44.47 92 ASP A CA 1
ATOM 744 C C . ASP A 1 92 ? -11.768 11.358 0.132 1.00 44.47 92 ASP A C 1
ATOM 746 O O . ASP A 1 92 ? -12.482 11.601 -0.845 1.00 44.47 92 ASP A O 1
ATOM 750 N N . VAL A 1 93 ? -11.228 10.161 0.339 1.00 48.25 93 VAL A N 1
ATOM 751 C CA . VAL A 1 93 ? -11.675 8.951 -0.326 1.00 48.25 93 VAL A CA 1
ATOM 752 C C . VAL A 1 93 ? -13.063 8.679 0.239 1.00 48.25 93 VAL A C 1
ATOM 754 O O . VAL A 1 93 ? -13.192 8.091 1.312 1.00 48.25 93 VAL A O 1
ATOM 757 N N . LYS A 1 94 ? -14.077 9.232 -0.437 1.00 37.53 94 LYS A N 1
ATOM 758 C CA . LYS A 1 94 ? -15.485 9.141 -0.045 1.00 37.53 94 LYS A CA 1
ATOM 759 C C . LYS A 1 94 ? -15.859 7.693 0.272 1.00 37.53 94 LYS A C 1
ATOM 761 O O . LYS A 1 94 ? -15.516 6.795 -0.496 1.00 37.53 94 LYS A O 1
ATOM 766 N N . ASP A 1 95 ? -16.539 7.533 1.407 1.00 47.41 95 ASP A N 1
ATOM 767 C CA . ASP A 1 95 ? -17.226 6.304 1.813 1.00 47.41 95 ASP A CA 1
ATOM 768 C C . ASP A 1 95 ? -18.271 5.856 0.777 1.00 47.41 95 ASP A C 1
ATOM 770 O O . ASP A 1 95 ? -18.894 6.736 0.129 1.00 47.41 95 ASP A O 1
#